Protein AF-A0A3M0IJ34-F1 (afdb_monomer)

Radius of gyration: 35.21 Å; Cα contacts (8 Å, |Δi|>4): 16; chains: 1; bounding box: 78×63×96 Å

Sequence (144 aa):
MKRDETEETVLDMAKKLRTYANAVHGPTHARIAALETRMRKLEDKIEENHKELKQDILQISAVQVRGSGTTRKRSLDRKEKGIPRAKLWSFLRDCGENMKRWDGESTGAMVQRLHELLDSKTVRENSSKKKAAPVTQGNKDNQA

Foldseek 3Di:
DDPVVVVVVVVVVVVVVVVVCVVVVVVVVVVVVVVVVVVVVVVVVVVVVVVVVVVVVVVVVVVVVVVVPPDDPDPPPVPPPPDPLVVLLVVCVVVVHDNVVCVVPDPVVSVVVVVVVVVVVVVVVVVPPPDDDDDDDDDDDDDD

Secondary structure (DSSP, 8-state):
--HHHHHHHHHHHHHHHHHHHHHHHHHHHHHHHHHHHHHHHHHHHHHHHHHHHHHHHHHHHHHHHHHGGG-----------PPPHHHHHHHHHHTT--GGGGSS--HHHHHHHHHHHHHHHHHHHHTTS--PPP----------

Solvent-accessible surface area (backbone atoms only — not comparable to full-atom values): 8855 Å² total; per-residue (Å²): 134,61,71,68,65,52,53,53,51,52,51,51,51,53,51,53,53,50,51,50,52,59,66,49,47,58,61,50,52,54,51,49,55,54,47,54,55,51,49,52,57,49,50,54,51,50,54,50,50,51,54,51,53,53,50,51,53,51,50,52,51,52,51,53,59,61,65,61,75,79,65,74,93,64,77,81,77,62,72,75,7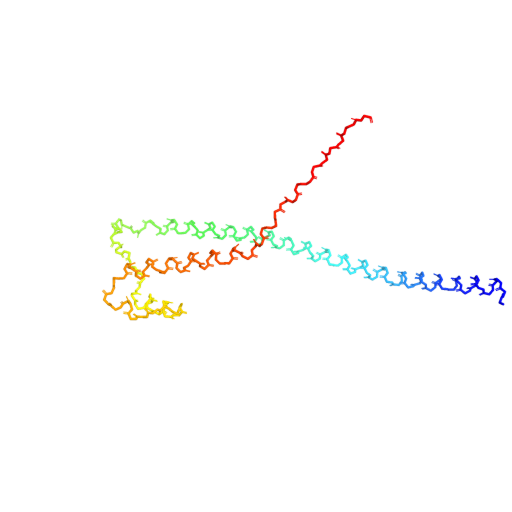9,62,81,54,60,69,59,54,53,51,52,41,50,76,71,68,49,74,64,81,76,53,67,90,54,56,67,64,59,54,52,53,51,51,51,54,54,54,51,54,51,55,54,55,67,64,60,74,66,78,77,77,76,83,85,83,79,80,89,77,88,79,90,134

Structure (mmCIF, N/CA/C/O backbone):
data_AF-A0A3M0IJ34-F1
#
_entry.id   AF-A0A3M0IJ34-F1
#
loop_
_atom_site.group_PDB
_atom_site.id
_atom_site.type_symbol
_atom_site.label_atom_id
_atom_site.label_alt_id
_atom_site.label_comp_id
_atom_site.label_asym_id
_atom_site.label_entity_id
_atom_site.label_seq_id
_atom_site.pdbx_PDB_ins_code
_atom_site.Cartn_x
_atom_site.Cartn_y
_atom_site.Cartn_z
_atom_site.occupancy
_atom_site.B_iso_or_equiv
_atom_site.auth_seq_id
_atom_site.auth_comp_id
_atom_site.auth_asym_id
_atom_site.auth_atom_id
_atom_site.pdbx_PDB_model_num
ATOM 1 N N . MET A 1 1 ? 22.434 -10.402 -50.502 1.00 62.00 1 MET A N 1
ATOM 2 C CA . MET A 1 1 ? 22.800 -9.761 -49.224 1.00 62.00 1 MET A CA 1
ATOM 3 C C . MET A 1 1 ? 24.078 -10.411 -48.738 1.00 62.00 1 MET A C 1
ATOM 5 O O . MET A 1 1 ? 24.146 -11.640 -48.764 1.00 62.00 1 MET A O 1
ATOM 9 N N . LYS A 1 2 ? 25.115 -9.629 -48.432 1.00 72.50 2 LYS A N 1
ATOM 10 C CA . LYS A 1 2 ? 26.405 -10.180 -47.986 1.00 72.50 2 LYS A CA 1
ATOM 11 C C . LYS A 1 2 ? 26.329 -10.487 -46.484 1.00 72.50 2 LYS A C 1
ATOM 13 O O . LYS A 1 2 ? 25.614 -9.802 -45.758 1.00 72.50 2 LYS A O 1
ATOM 18 N N . ARG A 1 3 ? 27.014 -11.540 -46.017 1.00 71.00 3 ARG A N 1
ATOM 19 C CA . ARG A 1 3 ? 26.992 -11.945 -44.592 1.00 71.00 3 ARG A CA 1
ATOM 20 C C . ARG A 1 3 ? 27.452 -10.803 -43.674 1.00 71.00 3 ARG A C 1
ATOM 22 O O . ARG A 1 3 ? 26.821 -10.567 -42.650 1.00 71.00 3 ARG A O 1
ATOM 29 N N . ASP A 1 4 ? 28.425 -10.025 -44.136 1.00 71.06 4 ASP A N 1
ATOM 30 C CA . ASP A 1 4 ? 29.006 -8.889 -43.413 1.00 71.06 4 ASP A CA 1
ATOM 31 C C . ASP A 1 4 ? 27.975 -7.787 -43.079 1.00 71.06 4 ASP A C 1
ATOM 33 O O . ASP A 1 4 ? 27.949 -7.281 -41.961 1.00 71.06 4 ASP A O 1
ATOM 37 N N . GLU A 1 5 ? 27.043 -7.480 -43.994 1.00 76.56 5 GLU A N 1
ATOM 38 C CA . GLU A 1 5 ? 25.980 -6.469 -43.787 1.00 76.56 5 GLU A CA 1
ATOM 39 C C . GLU A 1 5 ? 24.977 -6.903 -42.699 1.00 76.56 5 GLU A C 1
ATOM 41 O O . GLU A 1 5 ? 24.396 -6.092 -41.970 1.00 76.56 5 GLU A O 1
ATOM 46 N N . THR A 1 6 ? 24.763 -8.217 -42.584 1.00 81.81 6 THR A N 1
ATOM 47 C CA . THR A 1 6 ? 23.819 -8.801 -41.622 1.00 81.81 6 THR A CA 1
ATOM 48 C C . THR A 1 6 ? 24.415 -8.798 -40.217 1.00 81.81 6 THR A C 1
ATOM 50 O O . THR A 1 6 ? 23.739 -8.431 -39.256 1.00 81.81 6 THR A O 1
ATOM 53 N N . GLU A 1 7 ? 25.690 -9.164 -40.095 1.00 79.69 7 GLU A N 1
ATOM 54 C CA . GLU A 1 7 ? 26.415 -9.166 -38.822 1.00 79.69 7 GLU A CA 1
ATOM 55 C C . GLU A 1 7 ? 26.591 -7.748 -38.259 1.00 79.69 7 GLU A C 1
ATOM 57 O O . GLU A 1 7 ? 26.393 -7.535 -37.060 1.00 79.69 7 GLU A O 1
ATOM 62 N N . GLU A 1 8 ? 26.856 -6.758 -39.116 1.00 82.19 8 GLU A N 1
ATOM 63 C CA . GLU A 1 8 ? 26.941 -5.348 -38.719 1.00 82.19 8 GLU A CA 1
ATOM 64 C C . GLU A 1 8 ? 25.612 -4.826 -38.143 1.00 82.19 8 GLU A C 1
ATOM 66 O O . GLU A 1 8 ? 25.590 -4.172 -37.095 1.00 82.19 8 GLU A O 1
ATOM 71 N N . THR A 1 9 ? 24.486 -5.195 -38.762 1.00 92.12 9 THR A N 1
ATOM 72 C CA . THR A 1 9 ? 23.142 -4.824 -38.289 1.00 92.12 9 THR A CA 1
ATOM 73 C C . THR A 1 9 ? 22.825 -5.449 -36.927 1.00 92.12 9 THR A C 1
ATOM 75 O O . THR A 1 9 ? 22.288 -4.789 -36.033 1.00 92.12 9 THR A O 1
ATOM 78 N N . VAL A 1 10 ? 23.179 -6.722 -36.729 1.00 93.38 10 VAL A N 1
ATOM 79 C CA . VAL A 1 10 ? 23.000 -7.411 -35.439 1.00 93.38 10 VAL A CA 1
ATOM 80 C C . VAL A 1 10 ? 23.857 -6.766 -34.351 1.00 93.38 10 VAL A C 1
ATOM 82 O O . VAL A 1 10 ? 23.387 -6.572 -33.226 1.00 93.38 10 VAL A O 1
ATOM 85 N N . LEU A 1 11 ? 25.089 -6.377 -34.683 1.00 95.69 11 LEU A N 1
ATOM 86 C CA . LEU A 1 11 ? 25.982 -5.692 -33.758 1.00 95.69 11 LEU A CA 1
ATOM 87 C C . LEU A 1 11 ? 25.437 -4.315 -33.343 1.00 95.69 11 LEU A C 1
ATOM 89 O O . LEU A 1 11 ? 25.519 -3.955 -32.165 1.00 95.69 11 LEU A O 1
ATOM 93 N N . ASP A 1 12 ? 24.857 -3.553 -34.272 1.00 95.50 12 ASP A N 1
ATOM 94 C CA . ASP A 1 12 ? 24.200 -2.275 -33.970 1.00 95.50 12 ASP A CA 1
ATOM 95 C C . ASP A 1 12 ? 22.991 -2.457 -33.039 1.00 95.50 12 ASP A C 1
ATOM 97 O O . ASP A 1 12 ? 22.868 -1.769 -32.018 1.00 95.50 12 ASP A O 1
ATOM 101 N N . MET A 1 13 ? 22.140 -3.450 -33.316 1.00 96.19 13 MET A N 1
ATOM 102 C CA . MET A 1 13 ? 21.010 -3.780 -32.443 1.00 96.19 13 MET A CA 1
ATOM 103 C C . MET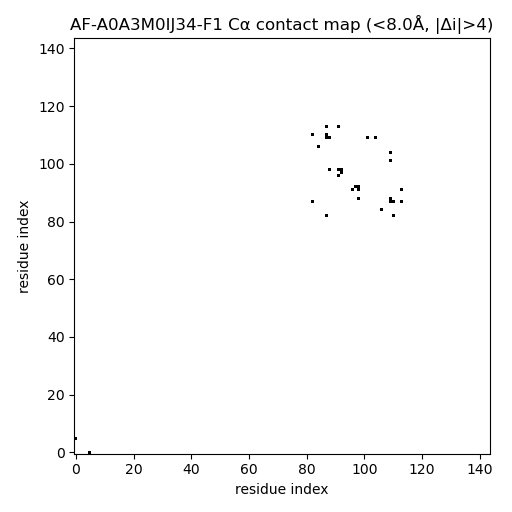 A 1 13 ? 21.472 -4.167 -31.031 1.00 96.19 13 MET A C 1
ATOM 105 O O . MET A 1 13 ? 20.917 -3.680 -30.044 1.00 96.19 13 MET A O 1
ATOM 109 N N . ALA A 1 14 ? 22.529 -4.977 -30.910 1.00 96.81 14 ALA A N 1
ATOM 110 C CA . ALA A 1 14 ? 23.093 -5.360 -29.617 1.00 96.81 14 ALA A CA 1
ATOM 111 C C . ALA A 1 14 ? 23.621 -4.147 -28.827 1.00 96.81 14 ALA A C 1
ATOM 113 O O . ALA A 1 14 ? 23.410 -4.055 -27.613 1.00 96.81 14 ALA A O 1
ATOM 114 N N . LYS A 1 15 ? 24.265 -3.186 -29.504 1.00 97.25 15 LYS A N 1
ATOM 115 C CA . LYS A 1 15 ? 24.719 -1.929 -28.886 1.00 97.25 15 LYS A CA 1
ATOM 116 C C . LYS A 1 15 ? 23.539 -1.095 -28.385 1.00 97.25 15 LYS A C 1
ATOM 118 O O . LYS A 1 15 ? 23.565 -0.654 -27.238 1.00 97.25 15 LYS A O 1
ATOM 123 N N . LYS A 1 16 ? 22.484 -0.929 -29.190 1.00 96.81 16 LYS A N 1
ATOM 124 C CA . LYS A 1 16 ? 21.271 -0.183 -28.801 1.00 96.81 16 LYS A CA 1
ATOM 125 C C . LYS A 1 16 ? 20.578 -0.794 -27.585 1.00 96.81 16 LYS A C 1
ATOM 127 O O . LYS A 1 16 ? 20.243 -0.072 -26.645 1.00 96.81 16 LYS A O 1
ATOM 132 N N . LEU A 1 17 ? 20.423 -2.118 -27.564 1.00 97.00 17 LEU A N 1
ATOM 133 C CA . LEU A 1 17 ? 19.837 -2.831 -26.427 1.00 97.00 17 LEU A CA 1
ATOM 134 C C . LEU A 1 17 ? 20.676 -2.665 -25.156 1.00 97.00 17 LEU A C 1
ATOM 136 O O . LEU A 1 17 ? 20.122 -2.417 -24.086 1.00 97.00 17 LEU A O 1
ATOM 140 N N . ARG A 1 18 ? 22.009 -2.726 -25.267 1.00 97.50 18 ARG A N 1
ATOM 141 C CA . ARG A 1 18 ? 22.913 -2.475 -24.136 1.00 97.50 18 ARG A CA 1
ATOM 142 C C . ARG A 1 18 ? 22.768 -1.054 -23.594 1.00 97.50 18 ARG A C 1
ATOM 144 O O . ARG A 1 18 ? 22.705 -0.874 -22.381 1.00 97.50 18 ARG A O 1
ATOM 151 N N . THR A 1 19 ? 22.675 -0.057 -24.471 1.00 97.81 19 THR A N 1
ATOM 152 C CA . THR A 1 19 ? 22.457 1.338 -24.066 1.00 97.81 19 THR A CA 1
ATOM 153 C C . THR A 1 19 ? 21.136 1.502 -23.324 1.00 97.81 19 THR A C 1
ATOM 155 O O . THR A 1 19 ? 21.114 2.128 -22.267 1.00 97.81 19 THR A O 1
ATOM 158 N N . TYR A 1 20 ? 20.053 0.898 -23.821 1.00 97.25 20 TYR A N 1
ATOM 159 C CA . TYR A 1 20 ? 18.760 0.935 -23.139 1.00 97.25 20 TYR A CA 1
ATOM 160 C C . TYR A 1 20 ? 18.823 0.268 -21.760 1.00 97.25 20 TYR A C 1
ATOM 162 O O . TYR A 1 20 ? 18.404 0.868 -20.772 1.00 97.25 20 TYR A O 1
ATOM 170 N N . ALA A 1 21 ? 19.408 -0.931 -21.677 1.00 97.06 21 ALA A N 1
ATOM 171 C CA . ALA A 1 21 ? 19.576 -1.649 -20.417 1.00 97.06 21 ALA A CA 1
ATOM 172 C C . ALA A 1 21 ? 20.346 -0.807 -19.386 1.00 97.06 21 ALA A C 1
ATOM 174 O O . ALA A 1 21 ? 19.900 -0.659 -18.249 1.00 97.06 21 ALA A O 1
ATOM 175 N N . ASN A 1 22 ? 21.449 -0.179 -19.799 1.00 96.62 22 ASN A N 1
ATOM 176 C CA . ASN A 1 22 ? 22.241 0.692 -18.932 1.00 96.62 22 ASN A CA 1
ATOM 177 C C . ASN A 1 22 ? 21.468 1.948 -18.502 1.00 96.62 22 ASN A C 1
ATOM 179 O O . ASN A 1 22 ? 21.552 2.351 -17.342 1.00 96.62 22 ASN A O 1
ATOM 183 N N . ALA A 1 23 ? 20.692 2.545 -19.412 1.00 97.38 23 ALA A N 1
ATOM 184 C CA . ALA A 1 23 ? 19.906 3.743 -19.131 1.00 97.38 23 ALA A CA 1
ATOM 185 C C . ALA A 1 23 ? 18.807 3.494 -18.086 1.00 97.38 23 ALA A C 1
ATOM 187 O O . ALA A 1 23 ? 18.537 4.369 -17.264 1.00 97.38 23 ALA A O 1
ATOM 188 N N . VAL A 1 24 ? 18.185 2.309 -18.085 1.00 97.38 24 VAL A N 1
ATOM 189 C CA . VAL A 1 24 ? 17.109 1.985 -17.131 1.00 97.38 24 VAL A CA 1
ATOM 190 C C . VAL A 1 24 ? 17.618 1.389 -15.820 1.00 97.38 24 VAL A C 1
ATOM 192 O O . VAL A 1 24 ? 16.947 1.535 -14.796 1.00 97.38 24 VAL A O 1
ATOM 195 N N . HIS A 1 25 ? 18.785 0.740 -15.822 1.00 97.69 25 HIS A N 1
ATOM 196 C CA . HIS A 1 25 ? 19.297 -0.001 -14.667 1.00 97.69 25 HIS A CA 1
ATOM 197 C C . HIS A 1 25 ? 19.493 0.897 -13.437 1.00 97.69 25 HIS A C 1
ATOM 199 O O . HIS A 1 25 ? 18.907 0.636 -12.385 1.00 97.69 25 HIS A O 1
ATOM 205 N N . GLY A 1 26 ? 20.238 1.998 -13.583 1.00 96.94 26 GLY A N 1
ATOM 206 C CA . GLY A 1 26 ? 20.520 2.931 -12.485 1.00 96.94 26 GLY A CA 1
ATOM 207 C C . GLY A 1 26 ? 19.255 3.535 -11.857 1.00 96.94 26 GLY A C 1
ATOM 208 O O . GLY A 1 26 ? 19.035 3.362 -10.656 1.00 96.94 26 GLY A O 1
ATOM 209 N N . PRO A 1 27 ? 18.374 4.188 -12.643 1.00 97.94 27 PRO A N 1
ATOM 210 C CA . PRO A 1 27 ? 17.125 4.748 -12.128 1.00 97.94 27 PRO A CA 1
ATOM 211 C C . PRO A 1 27 ? 16.206 3.707 -11.482 1.00 97.94 27 PRO A C 1
ATOM 213 O O . PRO A 1 27 ? 15.558 3.998 -10.476 1.00 97.94 27 PRO A O 1
ATOM 216 N N . THR A 1 28 ? 16.152 2.490 -12.028 1.00 98.44 28 THR A N 1
ATOM 217 C CA . THR A 1 28 ? 15.342 1.407 -11.455 1.00 98.44 28 THR A CA 1
ATOM 218 C C . THR A 1 28 ? 15.882 0.987 -10.091 1.00 98.44 28 THR A C 1
ATOM 220 O O . THR A 1 28 ? 15.118 0.961 -9.127 1.00 98.44 28 THR A O 1
ATOM 223 N N . HIS A 1 29 ? 17.193 0.758 -9.969 1.00 98.19 29 HIS A N 1
ATOM 224 C CA . HIS A 1 29 ? 17.818 0.441 -8.682 1.00 98.19 29 HIS A CA 1
ATOM 225 C C . HIS A 1 29 ? 17.649 1.563 -7.656 1.00 98.19 29 HIS A C 1
ATOM 227 O O . HIS A 1 29 ? 17.316 1.288 -6.506 1.00 98.19 29 HIS A O 1
ATOM 233 N N . ALA A 1 30 ? 17.791 2.826 -8.067 1.00 98.31 30 ALA A N 1
ATOM 234 C CA . ALA A 1 30 ? 17.576 3.967 -7.180 1.00 98.31 30 ALA A CA 1
ATOM 235 C C . ALA A 1 30 ? 16.131 4.024 -6.653 1.00 98.31 30 ALA A C 1
ATOM 237 O O . ALA A 1 30 ? 15.906 4.273 -5.468 1.00 98.31 30 ALA A O 1
ATOM 238 N N . ARG A 1 31 ? 15.140 3.750 -7.513 1.00 98.44 31 ARG A N 1
ATOM 239 C CA . ARG A 1 31 ? 13.729 3.679 -7.103 1.00 98.44 31 ARG A CA 1
ATOM 240 C C . ARG A 1 31 ? 13.469 2.521 -6.142 1.00 98.44 31 ARG A C 1
ATOM 242 O O . ARG A 1 31 ? 12.746 2.726 -5.171 1.00 98.44 31 ARG A O 1
ATOM 249 N N . ILE A 1 32 ? 14.056 1.348 -6.386 1.00 98.62 32 ILE A N 1
ATOM 250 C CA . ILE A 1 32 ? 13.947 0.186 -5.490 1.00 98.62 32 ILE A CA 1
ATOM 251 C C . ILE A 1 32 ? 14.533 0.528 -4.116 1.00 98.62 32 ILE A C 1
ATOM 253 O O . ILE A 1 32 ? 13.817 0.443 -3.123 1.00 98.62 32 ILE A O 1
A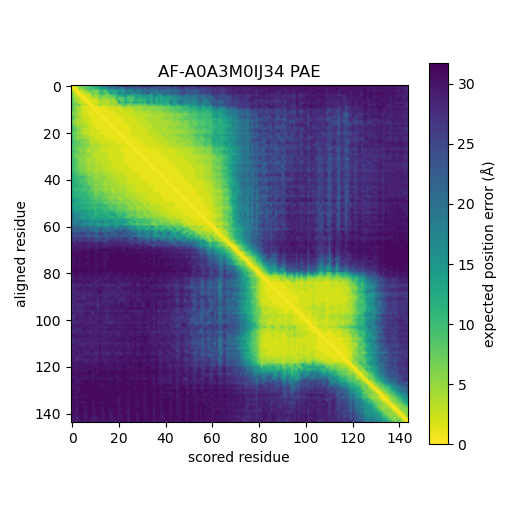TOM 257 N N . ALA A 1 33 ? 15.764 1.040 -4.057 1.00 98.56 33 ALA A N 1
ATOM 258 C CA . ALA A 1 33 ? 16.415 1.406 -2.797 1.00 98.56 33 ALA A CA 1
ATOM 259 C C . ALA A 1 33 ? 15.637 2.485 -2.014 1.00 98.56 33 ALA A C 1
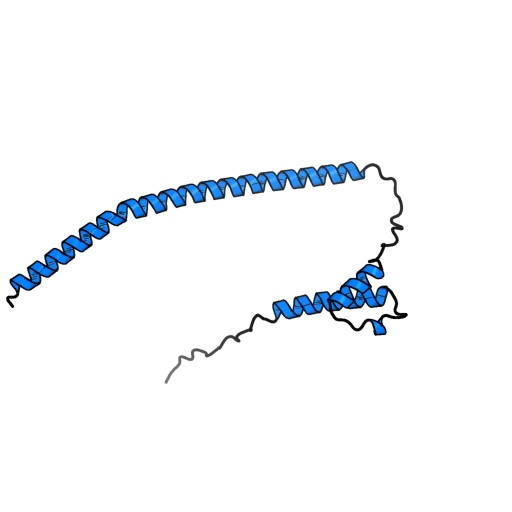ATOM 261 O O . ALA A 1 33 ? 15.520 2.435 -0.784 1.00 98.56 33 ALA A O 1
ATOM 262 N N . ALA A 1 34 ? 15.053 3.460 -2.720 1.00 98.62 34 ALA A N 1
ATOM 263 C CA . ALA A 1 34 ? 14.210 4.478 -2.100 1.00 98.62 34 ALA A CA 1
ATOM 264 C C . ALA A 1 34 ? 12.922 3.884 -1.502 1.00 98.62 34 ALA A C 1
ATOM 266 O O . ALA A 1 34 ? 12.486 4.321 -0.434 1.00 98.62 34 ALA A O 1
ATOM 267 N N . LEU A 1 35 ? 12.311 2.899 -2.168 1.00 98.81 35 LEU A N 1
ATOM 268 C CA . LEU A 1 35 ? 11.143 2.188 -1.648 1.00 98.81 35 LEU A CA 1
ATOM 269 C C . LEU A 1 35 ? 11.506 1.320 -0.443 1.00 98.81 35 LEU A C 1
ATOM 271 O O . LEU A 1 35 ? 10.825 1.417 0.573 1.00 98.81 35 LEU A O 1
ATOM 275 N N . GLU A 1 36 ? 12.600 0.563 -0.509 1.00 98.62 36 GLU A N 1
ATOM 276 C CA . GLU A 1 36 ? 13.097 -0.253 0.608 1.00 98.62 36 GLU A CA 1
ATOM 277 C C . GLU A 1 36 ? 13.337 0.595 1.863 1.00 98.62 36 GLU A C 1
ATOM 279 O O . GLU A 1 36 ? 12.892 0.246 2.956 1.00 98.62 36 GLU A O 1
ATOM 284 N N . THR A 1 37 ? 13.954 1.770 1.704 1.00 98.56 37 THR A N 1
ATOM 285 C CA . THR A 1 37 ? 14.172 2.711 2.815 1.00 98.56 37 THR A CA 1
ATOM 286 C C . THR A 1 37 ? 12.851 3.198 3.420 1.00 98.56 37 THR A C 1
ATOM 288 O O . THR A 1 37 ? 12.711 3.291 4.641 1.00 98.56 37 THR A O 1
ATOM 291 N N . ARG A 1 38 ? 11.855 3.509 2.578 1.00 98.62 38 ARG A N 1
ATOM 292 C CA . ARG A 1 38 ? 10.530 3.947 3.047 1.00 98.62 38 ARG A CA 1
ATOM 293 C C . ARG A 1 38 ? 9.769 2.826 3.747 1.00 98.62 38 ARG A C 1
ATOM 295 O O . ARG A 1 38 ? 9.090 3.109 4.729 1.00 98.62 38 ARG A O 1
ATOM 302 N N . MET A 1 39 ? 9.884 1.592 3.259 1.00 98.69 39 MET A N 1
ATOM 303 C CA . MET A 1 39 ? 9.265 0.418 3.876 1.00 98.69 39 MET A CA 1
ATOM 304 C C . MET A 1 39 ? 9.855 0.148 5.254 1.00 98.69 39 MET A C 1
ATOM 306 O O . MET A 1 39 ? 9.092 0.037 6.204 1.00 98.69 39 MET A O 1
ATOM 310 N N . ARG A 1 40 ? 11.184 0.185 5.396 1.00 98.44 40 ARG A N 1
ATOM 311 C CA . ARG A 1 40 ? 11.838 0.028 6.703 1.00 98.44 40 ARG A CA 1
ATOM 312 C C . ARG A 1 40 ? 11.364 1.074 7.713 1.00 98.44 40 ARG A C 1
ATOM 314 O O . ARG A 1 40 ? 10.938 0.739 8.807 1.00 98.44 40 ARG A O 1
ATOM 321 N N . LYS A 1 41 ? 11.307 2.346 7.302 1.00 98.25 41 LYS A N 1
ATOM 322 C CA . LYS A 1 41 ? 10.767 3.419 8.153 1.00 98.25 41 LYS A CA 1
ATOM 323 C C . LYS A 1 41 ? 9.297 3.193 8.531 1.00 98.25 41 LYS A C 1
ATOM 325 O O . LYS A 1 41 ? 8.861 3.624 9.595 1.00 98.25 41 LYS A O 1
ATOM 330 N N . LEU A 1 42 ? 8.503 2.6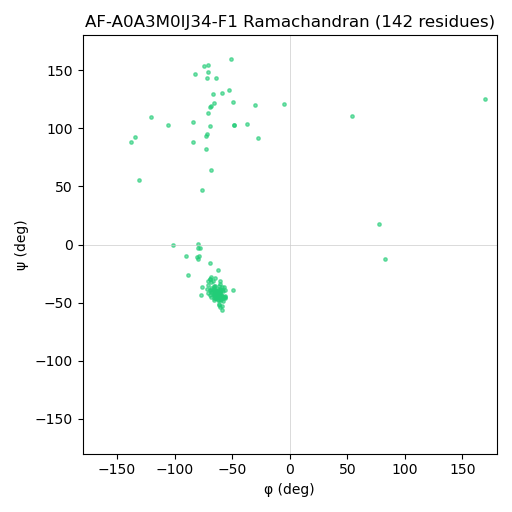01 7.641 1.00 98.56 42 LEU A N 1
ATOM 331 C CA . LEU A 1 42 ? 7.108 2.279 7.928 1.00 98.56 42 LEU A CA 1
ATOM 332 C C . LEU A 1 42 ? 6.999 1.123 8.931 1.00 98.56 42 LEU A C 1
ATOM 334 O O . LEU A 1 42 ? 6.173 1.209 9.834 1.00 98.56 42 LEU A O 1
ATOM 338 N N . GLU A 1 43 ? 7.831 0.092 8.790 1.00 98.38 43 GLU A N 1
ATOM 339 C CA . GLU A 1 43 ? 7.929 -1.031 9.730 1.00 98.38 43 GLU A CA 1
ATOM 340 C C . GLU A 1 43 ? 8.282 -0.538 11.138 1.00 98.38 43 GLU A C 1
ATOM 342 O O . GLU A 1 43 ? 7.543 -0.835 12.076 1.00 98.38 43 GLU A O 1
ATOM 347 N N . ASP A 1 44 ? 9.305 0.315 11.264 1.00 98.12 44 ASP A N 1
ATOM 348 C CA . ASP A 1 44 ? 9.712 0.909 12.545 1.00 98.12 44 ASP A CA 1
ATOM 349 C C . ASP A 1 44 ? 8.547 1.660 13.215 1.00 98.12 44 ASP A C 1
ATOM 351 O O . ASP A 1 44 ? 8.258 1.475 14.398 1.00 98.12 44 ASP A O 1
ATOM 355 N N . LYS A 1 45 ? 7.810 2.468 12.439 1.00 98.38 45 LYS A N 1
ATOM 356 C CA . LYS A 1 45 ? 6.640 3.210 12.938 1.00 98.38 45 LYS A CA 1
ATOM 357 C C . LYS A 1 45 ? 5.487 2.299 13.352 1.00 98.38 45 LYS A C 1
ATOM 359 O O . LYS A 1 45 ? 4.748 2.630 14.276 1.00 98.38 45 LYS A O 1
ATOM 364 N N . ILE A 1 46 ? 5.270 1.191 12.644 1.00 98.19 46 ILE A N 1
ATOM 365 C CA . ILE A 1 46 ? 4.235 0.216 13.008 1.00 98.19 46 ILE A CA 1
ATOM 366 C C . ILE A 1 46 ? 4.609 -0.464 14.326 1.00 98.19 46 ILE A C 1
ATOM 368 O O . ILE A 1 46 ? 3.739 -0.650 15.177 1.00 98.19 46 ILE A O 1
ATOM 372 N N . GLU A 1 47 ? 5.884 -0.798 14.519 1.00 98.25 47 GLU A N 1
ATOM 373 C CA . GLU A 1 47 ? 6.364 -1.393 15.763 1.00 98.25 47 GLU A CA 1
ATOM 374 C C . GLU A 1 47 ? 6.249 -0.421 16.949 1.00 98.25 47 GLU A C 1
ATOM 376 O O . GLU A 1 47 ? 5.782 -0.813 18.021 1.00 98.25 47 GLU A O 1
ATOM 381 N N . GLU A 1 48 ? 6.621 0.846 16.758 1.00 98.06 48 GLU A N 1
ATOM 382 C CA . GLU A 1 48 ? 6.459 1.908 17.757 1.00 98.06 48 GLU A CA 1
ATOM 383 C C . GLU A 1 48 ? 4.986 2.088 18.144 1.00 98.06 48 GLU A C 1
ATOM 385 O O . GLU A 1 48 ? 4.635 1.922 19.313 1.00 98.06 48 GLU A O 1
ATOM 390 N N . ASN A 1 49 ? 4.101 2.274 17.158 1.00 98.06 49 ASN A N 1
ATOM 391 C CA . ASN A 1 49 ? 2.660 2.376 17.395 1.00 98.06 49 ASN A CA 1
ATOM 392 C C . ASN A 1 49 ? 2.112 1.142 18.127 1.00 98.06 49 ASN A C 1
ATOM 394 O O . ASN A 1 49 ? 1.257 1.265 18.999 1.00 98.06 49 ASN A O 1
ATOM 398 N N . HIS A 1 50 ? 2.582 -0.065 17.795 1.00 98.00 50 HIS A N 1
ATOM 399 C CA . HIS A 1 50 ? 2.143 -1.281 18.479 1.00 98.00 50 HIS A CA 1
ATOM 400 C C . HIS A 1 50 ? 2.521 -1.271 19.968 1.00 98.00 50 HIS A C 1
ATOM 402 O O . HIS A 1 50 ? 1.719 -1.681 20.812 1.00 98.00 50 HIS A O 1
ATOM 408 N N . LYS A 1 51 ? 3.725 -0.788 20.302 1.00 97.44 51 LYS A N 1
ATOM 409 C CA . LYS A 1 51 ? 4.183 -0.635 21.691 1.00 97.44 51 LYS A CA 1
ATOM 410 C C . LYS A 1 51 ? 3.359 0.421 22.430 1.00 97.44 51 LYS A C 1
ATOM 412 O O . LYS A 1 51 ? 2.897 0.136 23.535 1.00 97.44 51 LYS A O 1
ATOM 417 N N . GLU A 1 52 ? 3.123 1.575 21.808 1.00 96.56 52 GLU A N 1
ATOM 418 C CA . GLU A 1 52 ? 2.307 2.656 22.377 1.00 96.56 52 GLU A CA 1
ATOM 419 C C . GLU A 1 52 ? 0.866 2.204 22.633 1.00 96.56 52 GLU A C 1
ATOM 421 O O . GLU A 1 52 ? 0.398 2.267 23.769 1.00 96.56 52 GLU A O 1
ATOM 426 N N . LEU A 1 53 ? 0.191 1.617 21.635 1.00 96.50 53 LEU A N 1
ATOM 427 C CA . LEU A 1 53 ? -1.176 1.109 21.805 1.00 96.50 53 LEU A CA 1
ATOM 428 C C . LEU A 1 53 ? -1.264 0.068 22.926 1.00 96.50 53 LEU A C 1
ATOM 430 O O . LEU A 1 53 ? -2.225 0.060 23.697 1.00 96.50 53 LEU A O 1
ATOM 434 N N . LYS A 1 54 ? -0.273 -0.825 23.034 1.00 96.19 54 LYS A N 1
ATOM 435 C CA . LYS A 1 54 ? -0.233 -1.815 24.116 1.00 96.19 54 LYS A CA 1
ATOM 436 C C . LYS A 1 54 ? -0.135 -1.132 25.481 1.00 96.19 54 LYS A C 1
ATOM 438 O O . LYS A 1 54 ? -0.813 -1.557 26.417 1.00 96.19 54 LYS A O 1
ATOM 443 N N . GLN A 1 55 ? 0.689 -0.094 25.602 1.00 95.00 55 GLN A N 1
ATOM 444 C CA . GLN A 1 55 ? 0.826 0.670 26.837 1.00 95.00 55 GLN A CA 1
ATOM 445 C C . GLN A 1 55 ? -0.465 1.424 27.183 1.00 95.00 55 GLN A C 1
ATOM 447 O O . GLN A 1 55 ? -0.907 1.360 28.331 1.00 95.00 55 GLN A O 1
ATOM 452 N N . ASP A 1 56 ? -1.112 2.056 26.208 1.00 93.44 56 ASP A N 1
ATOM 453 C CA . ASP A 1 56 ? -2.370 2.782 26.407 1.00 93.44 56 ASP A CA 1
ATOM 454 C C . ASP A 1 56 ? -3.499 1.856 26.867 1.00 93.44 56 ASP A C 1
ATOM 456 O O . ASP A 1 56 ? -4.205 2.151 27.834 1.00 93.44 56 ASP A O 1
ATOM 460 N N . ILE A 1 57 ? -3.631 0.678 26.249 1.00 94.31 57 ILE A N 1
ATOM 461 C CA . ILE A 1 57 ? -4.621 -0.332 26.650 1.00 94.31 57 ILE A CA 1
ATOM 462 C C . ILE A 1 57 ? -4.383 -0.793 28.096 1.00 94.31 57 ILE A C 1
ATOM 464 O O . ILE A 1 57 ? -5.339 -0.951 28.865 1.00 94.31 57 ILE A O 1
ATOM 468 N N . LEU A 1 58 ? -3.121 -0.990 28.493 1.00 92.88 58 LEU A N 1
ATOM 469 C CA . LEU A 1 58 ? -2.775 -1.351 29.870 1.00 92.88 58 LEU A CA 1
ATOM 470 C C . LEU A 1 58 ? -3.144 -0.237 30.858 1.00 92.88 58 LEU A C 1
ATOM 472 O O . LEU A 1 58 ? -3.703 -0.531 31.917 1.00 92.88 58 LEU A O 1
ATOM 476 N N . GLN A 1 59 ? -2.891 1.028 30.515 1.00 84.81 59 GLN A N 1
ATOM 477 C CA . GLN A 1 59 ? -3.274 2.169 31.351 1.00 84.81 59 GLN A CA 1
ATOM 478 C C . GLN A 1 59 ? -4.794 2.283 31.499 1.00 84.81 59 GLN A C 1
ATOM 480 O O . GLN A 1 59 ? -5.287 2.411 32.621 1.00 84.81 59 GLN A O 1
ATOM 485 N N . ILE A 1 60 ? -5.547 2.163 30.401 1.00 87.44 60 ILE A N 1
ATOM 486 C CA . ILE A 1 60 ? -7.018 2.167 30.421 1.00 87.44 60 ILE A CA 1
ATOM 487 C C . ILE A 1 60 ? -7.538 1.047 31.329 1.00 87.44 60 ILE A C 1
ATOM 489 O O . ILE A 1 60 ? -8.396 1.284 32.182 1.00 87.44 60 ILE A O 1
ATOM 493 N N . SER A 1 61 ? -6.972 -0.155 31.207 1.00 83.69 61 SER A N 1
ATOM 494 C CA . SER A 1 61 ? -7.344 -1.306 32.038 1.00 83.69 61 SER A CA 1
ATOM 495 C C . SER A 1 61 ? -7.058 -1.050 33.522 1.00 83.69 61 SER A C 1
ATOM 497 O O . SER A 1 61 ? -7.905 -1.316 34.375 1.00 83.69 61 SER A O 1
ATOM 499 N N . ALA A 1 62 ? -5.900 -0.471 33.854 1.00 74.75 62 ALA A N 1
ATOM 500 C CA . ALA A 1 62 ? -5.546 -0.124 35.229 1.00 74.75 62 ALA A CA 1
ATOM 501 C C . ALA A 1 62 ? -6.475 0.951 35.825 1.00 74.75 62 ALA A C 1
ATOM 503 O O . ALA A 1 62 ? -6.877 0.848 36.989 1.00 74.75 62 ALA A O 1
ATOM 504 N N . VAL A 1 63 ? -6.857 1.960 35.035 1.00 74.69 63 VAL A N 1
ATOM 505 C CA . VAL A 1 63 ? -7.828 2.990 35.439 1.00 74.69 63 VAL A CA 1
ATOM 506 C C . VAL A 1 63 ? -9.209 2.377 35.660 1.00 74.69 63 VAL A C 1
ATOM 508 O O . VAL A 1 63 ? -9.848 2.682 36.665 1.00 74.69 63 VAL A O 1
ATOM 511 N N . GLN A 1 64 ? -9.653 1.467 34.791 1.00 68.94 64 GLN A N 1
ATOM 512 C CA . GLN A 1 64 ? -10.926 0.763 34.950 1.00 68.94 64 GLN A CA 1
ATOM 513 C C . GLN A 1 64 ? -10.955 -0.101 36.222 1.00 68.94 64 GLN A C 1
ATOM 515 O O . GLN A 1 64 ? -11.947 -0.087 36.952 1.00 68.94 64 GLN A O 1
ATOM 520 N N . VAL A 1 65 ? -9.857 -0.796 36.541 1.00 65.69 65 VAL A N 1
ATOM 521 C CA . VAL A 1 65 ? -9.727 -1.577 37.784 1.00 65.69 65 VAL A CA 1
ATOM 522 C C . VAL A 1 65 ? -9.739 -0.666 39.018 1.00 65.69 65 VAL A C 1
ATOM 524 O O . VAL A 1 65 ? -10.437 -0.960 39.987 1.00 65.69 65 VAL A O 1
ATOM 527 N N . ARG A 1 66 ? -9.036 0.474 38.992 1.00 61.00 66 ARG A N 1
ATOM 528 C CA . ARG A 1 66 ? -9.010 1.426 40.121 1.00 61.00 66 ARG A CA 1
ATOM 529 C C . ARG A 1 66 ? -10.342 2.171 40.295 1.00 61.00 66 ARG A C 1
ATOM 531 O O . ARG A 1 66 ? -10.768 2.404 41.424 1.00 61.00 66 ARG A O 1
ATOM 538 N N . GLY A 1 67 ? -11.037 2.480 39.201 1.00 56.06 67 GLY A N 1
ATOM 539 C CA . GLY A 1 67 ? -12.389 3.052 39.197 1.00 56.06 67 GLY A CA 1
ATOM 540 C C . GLY A 1 67 ? -13.475 2.081 39.678 1.00 56.06 67 GLY A C 1
ATOM 541 O O . GLY A 1 67 ? -14.559 2.511 40.063 1.00 56.06 67 GLY A O 1
ATOM 542 N N . SER A 1 68 ? -13.176 0.780 39.738 1.00 57.03 68 SER A N 1
ATOM 543 C CA . SER A 1 68 ? -14.068 -0.244 40.294 1.00 57.03 68 SER A CA 1
ATOM 544 C C . SER A 1 68 ? -14.083 -0.283 41.836 1.00 57.03 68 SER A C 1
ATOM 546 O O . SER A 1 68 ? -14.837 -1.065 42.417 1.00 57.03 68 SER A O 1
ATOM 548 N N . GLY A 1 69 ? -13.275 0.545 42.516 1.00 55.47 69 GLY A N 1
ATOM 549 C CA . GLY A 1 69 ? -13.130 0.559 43.979 1.00 55.47 69 GLY A CA 1
ATOM 550 C C . GLY A 1 69 ? -14.217 1.305 44.767 1.00 55.47 69 GLY A C 1
ATOM 551 O O . GLY A 1 69 ? -14.290 1.160 45.984 1.00 55.47 69 GLY A O 1
ATOM 552 N N . THR A 1 70 ? -15.098 2.072 44.120 1.00 53.72 70 THR A N 1
ATOM 553 C CA . THR A 1 70 ? -16.175 2.821 44.798 1.00 53.72 70 THR A CA 1
ATOM 554 C C . THR A 1 70 ? -17.526 2.600 44.134 1.00 53.72 70 THR A C 1
ATOM 556 O O . THR A 1 70 ? -18.259 3.520 43.790 1.00 53.72 70 THR A O 1
ATOM 559 N N . THR A 1 71 ? -17.941 1.346 43.999 1.00 47.53 71 THR A N 1
ATOM 560 C CA . THR A 1 71 ? -19.374 1.041 43.977 1.00 47.53 71 THR A CA 1
ATOM 561 C C . THR A 1 71 ? -19.606 -0.207 44.805 1.00 47.53 71 THR A C 1
ATOM 563 O O . THR A 1 71 ? -19.559 -1.334 44.324 1.00 47.53 71 THR A O 1
ATOM 566 N N . ARG A 1 72 ? -19.814 0.049 46.106 1.00 46.25 72 ARG A N 1
ATOM 567 C CA . ARG A 1 72 ? -20.685 -0.692 47.025 1.00 46.25 72 ARG A CA 1
ATOM 568 C C . ARG A 1 72 ? -21.472 -1.767 46.288 1.00 46.25 72 ARG A C 1
ATOM 570 O O . ARG A 1 72 ? -22.248 -1.398 45.410 1.00 46.25 72 ARG A O 1
ATOM 577 N N . LYS A 1 73 ? -21.298 -3.035 46.692 1.00 49.19 73 LYS A N 1
ATOM 578 C CA . LYS A 1 73 ? -22.174 -4.177 46.382 1.00 49.19 73 LYS A CA 1
ATOM 579 C C . LYS A 1 73 ? -23.608 -3.692 46.156 1.00 49.19 73 LYS A C 1
ATOM 581 O O . LYS A 1 73 ? -24.388 -3.555 47.095 1.00 49.19 73 LYS A O 1
ATOM 586 N N . ARG A 1 74 ? -23.935 -3.392 44.907 1.00 49.88 74 ARG A N 1
ATOM 587 C CA . ARG A 1 74 ? -25.296 -3.285 44.431 1.00 49.88 74 ARG A CA 1
ATOM 588 C C . ARG A 1 74 ? -25.407 -4.558 43.647 1.00 49.88 74 ARG A C 1
ATOM 590 O O . ARG A 1 74 ? -24.756 -4.700 42.614 1.00 49.88 74 ARG A O 1
ATOM 597 N N . SER A 1 75 ? -26.086 -5.520 44.259 1.00 50.22 75 SER A N 1
ATOM 598 C CA . SER A 1 75 ? -26.601 -6.688 43.570 1.00 50.22 75 SER A CA 1
ATOM 599 C C . SER A 1 75 ? -26.913 -6.285 42.134 1.00 50.22 75 SER A C 1
ATOM 601 O O . SER A 1 75 ? -27.677 -5.345 41.895 1.00 50.22 75 SER A O 1
ATOM 603 N N . LEU A 1 76 ? -26.264 -6.945 41.179 1.00 50.94 76 LEU A N 1
ATOM 604 C CA . LEU A 1 76 ? -26.694 -6.929 39.793 1.00 50.94 76 LEU A CA 1
ATOM 605 C C . LEU A 1 76 ? -28.016 -7.704 39.720 1.00 50.94 76 LEU A C 1
ATOM 607 O O . LEU A 1 76 ? -28.129 -8.699 39.030 1.00 50.94 76 LEU A O 1
ATOM 611 N N . ASP A 1 77 ? -29.046 -7.179 40.380 1.00 46.72 77 ASP A N 1
ATOM 612 C CA . ASP A 1 77 ? -30.409 -7.207 39.869 1.00 46.72 77 ASP A CA 1
ATOM 613 C C . ASP A 1 77 ? -30.511 -6.136 38.766 1.00 46.72 77 ASP A C 1
ATOM 615 O O . ASP A 1 77 ? -31.395 -5.281 38.717 1.00 46.72 77 ASP A O 1
ATOM 619 N N . ARG A 1 78 ? -29.525 -6.125 37.857 1.00 50.72 78 ARG A N 1
ATOM 620 C CA . ARG A 1 78 ? -29.779 -5.626 36.521 1.00 50.72 78 ARG A CA 1
ATOM 621 C C . ARG A 1 78 ? -30.639 -6.720 35.929 1.00 50.72 78 ARG A C 1
ATOM 623 O O . ARG A 1 78 ? -30.104 -7.683 35.396 1.00 50.72 78 ARG A O 1
ATOM 630 N N . LYS A 1 79 ? -31.961 -6.535 35.993 1.00 50.72 79 LYS A N 1
ATOM 631 C CA . LYS A 1 79 ? -32.826 -6.929 34.882 1.00 50.72 79 LYS A CA 1
ATOM 632 C C . LYS A 1 79 ? -32.037 -6.609 33.626 1.00 50.72 79 LYS A C 1
ATOM 634 O O . LYS A 1 79 ? -31.839 -5.431 33.315 1.00 50.72 79 LYS A O 1
ATOM 639 N N . GLU A 1 80 ? -31.484 -7.640 33.008 1.00 49.75 80 GLU A N 1
ATOM 640 C CA . GLU A 1 80 ? -30.918 -7.588 31.682 1.00 49.75 80 GLU A CA 1
ATOM 641 C C . GLU A 1 80 ? -31.987 -6.887 30.855 1.00 49.75 80 GLU A C 1
ATOM 643 O O . GLU A 1 80 ? -33.085 -7.410 30.654 1.00 49.75 80 GLU A O 1
ATOM 648 N N . LYS A 1 81 ? -31.769 -5.603 30.552 1.00 65.44 81 LYS A N 1
ATOM 649 C CA . LYS A 1 81 ? -32.716 -4.830 29.760 1.00 65.44 81 LYS A CA 1
ATOM 650 C C . LYS A 1 81 ? -32.544 -5.384 28.358 1.00 65.44 81 LYS A C 1
ATOM 652 O O . LYS A 1 81 ? -31.738 -4.861 27.593 1.00 65.44 81 LYS A O 1
ATOM 657 N N . GLY A 1 82 ? -33.215 -6.505 28.095 1.00 69.81 82 GLY A N 1
ATOM 658 C CA . GLY A 1 82 ? -33.201 -7.186 26.815 1.00 69.81 82 GLY A CA 1
ATOM 659 C C . GLY A 1 82 ? -33.517 -6.202 25.696 1.00 69.81 82 GLY A C 1
ATOM 660 O O . GLY A 1 82 ? -34.064 -5.118 25.934 1.00 69.81 82 GLY A O 1
ATOM 661 N N . ILE A 1 83 ? -33.138 -6.564 24.472 1.00 81.31 83 ILE A N 1
ATOM 662 C CA . ILE A 1 83 ? -33.315 -5.706 23.300 1.00 81.31 83 ILE A CA 1
ATOM 663 C C . ILE A 1 83 ? -34.771 -5.202 23.274 1.00 81.31 83 ILE A C 1
ATOM 665 O O . ILE A 1 83 ? -35.695 -6.020 23.284 1.00 81.31 83 ILE A O 1
ATOM 669 N N . PRO A 1 84 ? -35.007 -3.873 23.267 1.00 86.38 84 PRO A N 1
ATOM 670 C CA . PRO A 1 84 ? -36.358 -3.333 23.243 1.00 86.38 84 PRO A CA 1
ATOM 671 C C . PRO A 1 84 ? -37.160 -3.934 22.088 1.00 86.38 84 PRO A C 1
ATOM 673 O O . PRO A 1 84 ? -36.683 -3.947 20.954 1.00 86.38 84 PRO A O 1
ATOM 676 N N . ARG A 1 85 ? -38.391 -4.387 22.360 1.00 85.56 85 ARG A N 1
ATOM 677 C CA . ARG A 1 85 ? -39.263 -5.059 21.377 1.00 85.56 85 ARG A CA 1
ATOM 678 C C . ARG A 1 85 ? -39.370 -4.295 20.053 1.00 85.56 85 ARG A C 1
ATOM 680 O O . ARG A 1 85 ? -39.320 -4.908 18.995 1.00 85.56 85 ARG A O 1
ATOM 687 N N . ALA A 1 86 ? -39.439 -2.964 20.108 1.00 88.06 86 ALA A N 1
ATOM 688 C CA . ALA A 1 86 ? -39.472 -2.108 18.922 1.00 88.06 86 ALA A CA 1
ATOM 689 C C . ALA A 1 86 ? -38.237 -2.281 18.017 1.00 88.06 86 ALA A C 1
ATOM 691 O O . ALA A 1 86 ? -38.371 -2.327 16.800 1.00 88.06 86 ALA A O 1
ATOM 692 N N . LYS A 1 87 ? -37.040 -2.440 18.598 1.00 89.50 87 LYS A N 1
ATOM 693 C CA . LYS A 1 87 ? -35.806 -2.668 17.833 1.00 89.50 87 LYS A CA 1
ATOM 694 C C . LYS A 1 87 ? -35.788 -4.045 17.173 1.00 89.50 87 LYS A C 1
ATOM 696 O O . LYS A 1 87 ? -35.352 -4.158 16.033 1.00 89.50 87 LYS A O 1
ATOM 701 N N . LEU A 1 88 ? -36.290 -5.069 17.867 1.00 90.75 88 LEU A N 1
ATOM 702 C CA . LEU A 1 88 ? -36.451 -6.409 17.292 1.00 90.75 88 LEU A CA 1
ATOM 703 C C . LEU A 1 88 ? -37.439 -6.385 16.119 1.00 90.75 88 LEU A C 1
ATOM 705 O O . LEU A 1 88 ? -37.178 -6.984 15.083 1.00 90.75 88 LEU A O 1
ATOM 709 N N . TRP A 1 89 ? -38.539 -5.642 16.260 1.00 90.69 89 TRP A N 1
ATOM 710 C CA . TRP A 1 89 ? -39.533 -5.450 15.203 1.00 90.69 89 TRP A CA 1
ATOM 711 C C . TRP A 1 89 ? -38.937 -4.815 13.945 1.00 90.69 89 TRP A C 1
ATOM 713 O O . TRP A 1 89 ? -39.161 -5.326 12.848 1.00 90.69 89 TRP A O 1
ATOM 723 N N . SER A 1 90 ? -38.154 -3.741 14.090 1.00 90.75 90 SER A N 1
ATOM 724 C CA . SER A 1 90 ? -37.468 -3.114 12.954 1.00 90.75 90 SER A CA 1
ATOM 725 C C . SER A 1 90 ? -36.491 -4.079 12.280 1.00 90.75 90 SER A C 1
ATOM 727 O O . SER A 1 90 ? -36.564 -4.267 11.074 1.00 90.75 90 SER A O 1
ATOM 729 N N . PHE A 1 91 ? -35.650 -4.771 13.054 1.00 89.81 91 PHE A N 1
ATOM 730 C CA . PHE A 1 91 ? -34.644 -5.680 12.498 1.00 89.81 91 PHE A CA 1
ATOM 731 C C . PHE A 1 91 ? -35.258 -6.851 11.718 1.00 89.81 91 PHE A C 1
ATOM 733 O O . PHE A 1 91 ? -34.794 -7.189 10.631 1.00 89.81 91 PHE A O 1
ATOM 740 N N . LEU A 1 92 ? -36.315 -7.471 12.250 1.00 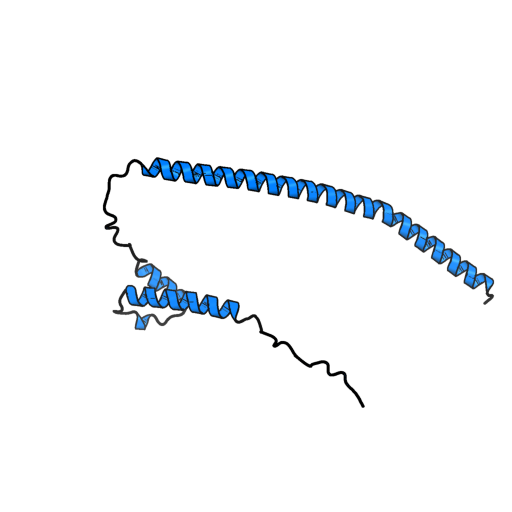90.94 92 LEU A N 1
ATOM 741 C CA . LEU A 1 92 ? -36.995 -8.576 11.571 1.00 90.94 92 LEU A CA 1
ATOM 742 C C . LEU A 1 92 ? -37.679 -8.099 10.284 1.00 90.94 92 LEU A C 1
ATOM 744 O O . LEU A 1 92 ? -37.650 -8.809 9.282 1.00 90.94 92 LEU A O 1
ATOM 748 N N . ARG A 1 93 ? -38.237 -6.882 10.280 1.00 89.81 93 ARG A N 1
ATOM 749 C CA . ARG A 1 93 ? -38.767 -6.254 9.063 1.00 89.81 93 ARG A CA 1
ATOM 750 C C . ARG A 1 93 ? -37.672 -6.027 8.022 1.00 89.81 93 ARG A C 1
ATOM 752 O O . ARG A 1 93 ? -37.883 -6.359 6.861 1.00 89.81 93 ARG A O 1
ATOM 759 N N . ASP A 1 94 ? -36.515 -5.519 8.438 1.00 90.69 94 ASP A N 1
ATOM 760 C CA . ASP A 1 94 ? -35.370 -5.273 7.551 1.00 90.69 94 ASP A CA 1
ATOM 761 C C . ASP A 1 94 ? -34.800 -6.584 6.978 1.00 90.69 94 ASP A C 1
ATOM 763 O O . ASP A 1 94 ? -34.304 -6.618 5.854 1.00 90.69 94 ASP A O 1
ATOM 767 N N . CYS A 1 95 ? -34.936 -7.688 7.719 1.00 88.12 95 CYS A N 1
ATOM 768 C CA . CYS A 1 95 ? -34.607 -9.041 7.264 1.00 88.12 95 CYS A CA 1
ATOM 769 C C . CYS A 1 95 ? -35.697 -9.680 6.375 1.00 88.12 95 CYS A C 1
ATOM 771 O O . CYS A 1 95 ? -35.533 -10.821 5.945 1.00 88.12 95 CYS A O 1
ATOM 773 N N . GLY A 1 96 ? -36.799 -8.974 6.096 1.00 89.81 96 GLY A N 1
ATOM 774 C CA . GLY A 1 96 ? -37.895 -9.444 5.242 1.00 89.81 96 GLY A CA 1
ATOM 775 C C . GLY A 1 96 ? -38.851 -10.438 5.906 1.00 89.81 96 GLY A C 1
ATOM 776 O O . GLY A 1 96 ? -39.588 -11.138 5.214 1.00 89.81 96 GLY A O 1
ATOM 777 N N . GLU A 1 97 ? -38.856 -10.528 7.236 1.00 91.19 97 GLU A N 1
ATOM 778 C CA . GLU A 1 97 ? -39.710 -11.471 7.955 1.00 91.19 97 GLU A CA 1
ATOM 779 C C . GLU A 1 97 ? -41.192 -11.071 7.905 1.00 91.19 97 GLU A C 1
ATOM 781 O O . GLU A 1 97 ? -41.552 -9.891 7.905 1.00 91.19 97 GLU A O 1
ATOM 786 N N . ASN A 1 98 ? -42.091 -12.061 7.918 1.00 90.62 98 ASN A N 1
ATOM 787 C CA . ASN A 1 98 ? -43.527 -11.786 7.960 1.00 90.62 98 ASN A CA 1
ATOM 788 C C . ASN A 1 98 ? -43.926 -11.237 9.335 1.00 90.62 98 ASN A C 1
ATOM 790 O O . ASN A 1 98 ? -43.909 -11.955 10.330 1.00 90.62 98 ASN A O 1
ATOM 794 N N . MET A 1 99 ? -44.335 -9.973 9.377 1.00 87.00 99 MET A N 1
ATOM 795 C CA . MET A 1 99 ? -44.666 -9.275 10.620 1.00 87.00 99 MET A CA 1
ATOM 796 C C . MET A 1 99 ? -45.938 -9.782 11.298 1.00 87.00 99 MET A C 1
ATOM 798 O O . MET A 1 99 ? -45.988 -9.809 12.523 1.00 87.00 99 MET A O 1
ATOM 802 N N . LYS A 1 100 ? -46.914 -10.285 10.532 1.00 89.62 100 LYS A N 1
ATOM 803 C CA . LYS A 1 100 ? -48.187 -10.785 11.083 1.00 89.62 100 LYS A CA 1
ATOM 804 C C . LYS A 1 100 ? -48.012 -11.978 12.023 1.00 89.62 100 LYS A C 1
ATOM 806 O O . LYS A 1 100 ? -48.876 -12.253 12.842 1.00 89.62 100 LYS A O 1
ATOM 811 N N . ARG A 1 101 ? -46.897 -12.706 11.907 1.00 89.44 101 ARG A N 1
ATOM 812 C CA . ARG A 1 101 ? -46.598 -13.854 12.776 1.00 89.44 101 ARG A CA 1
ATOM 813 C C . ARG A 1 101 ? -46.059 -13.444 14.150 1.00 89.44 101 ARG A C 1
ATOM 815 O O . ARG A 1 101 ? -45.916 -14.296 15.011 1.00 89.44 101 ARG A O 1
ATOM 822 N N . TRP A 1 102 ? -45.681 -12.175 14.315 1.00 89.88 102 TRP A N 1
ATOM 823 C CA . TRP A 1 102 ? -45.106 -11.636 15.549 1.00 89.88 102 TRP A CA 1
ATOM 824 C C . TRP A 1 102 ? -46.126 -10.849 16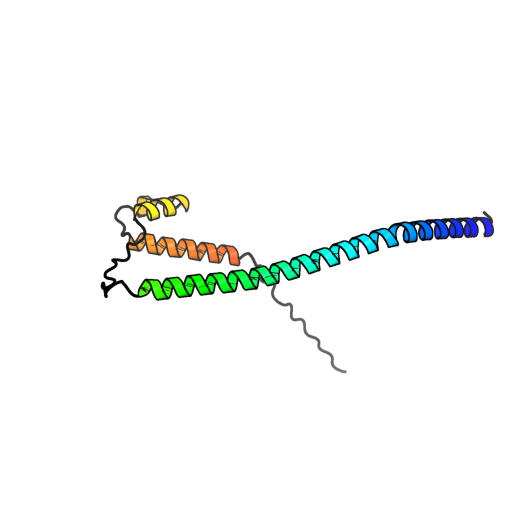.383 1.00 89.88 102 TRP A C 1
ATOM 826 O O . TRP A 1 102 ? -45.799 -10.355 17.470 1.00 89.88 102 TRP A O 1
ATOM 836 N N . ASP A 1 103 ? -47.361 -10.741 15.895 1.00 87.50 103 ASP A N 1
ATOM 837 C CA . ASP A 1 103 ? -48.487 -10.179 16.631 1.00 87.50 103 ASP A CA 1
ATOM 838 C C . ASP A 1 103 ? -48.868 -11.140 17.769 1.00 87.50 103 ASP A C 1
ATOM 840 O O . ASP A 1 103 ? -49.188 -12.301 17.541 1.00 87.50 103 ASP A O 1
ATOM 844 N N . GLY A 1 104 ? -48.773 -10.676 19.019 1.00 86.44 104 GLY A N 1
ATOM 845 C CA . GLY A 1 104 ? -49.028 -11.494 20.218 1.00 86.44 104 GLY A CA 1
ATOM 846 C C . GLY A 1 104 ? -47.853 -12.358 20.700 1.00 86.44 104 GLY A C 1
ATOM 847 O O . GLY A 1 104 ? -47.873 -12.820 21.837 1.00 86.44 104 GLY A O 1
ATOM 848 N N . GLU A 1 105 ? -46.796 -12.514 19.899 1.00 91.69 105 GLU A N 1
ATOM 849 C CA . GLU A 1 105 ? -45.619 -13.309 20.273 1.00 91.69 105 GLU A CA 1
ATOM 850 C C . GLU A 1 105 ? -44.763 -12.660 21.362 1.00 91.69 105 GLU A C 1
ATOM 852 O O . GLU A 1 105 ? -44.724 -11.434 21.501 1.00 91.69 105 GLU A O 1
ATOM 857 N N . SER A 1 106 ? -44.016 -13.467 22.116 1.00 88.56 106 SER A N 1
ATOM 858 C CA . SER A 1 106 ? -43.156 -12.966 23.197 1.00 88.56 106 SER A CA 1
ATOM 859 C C . SER A 1 106 ? -41.884 -12.278 22.674 1.00 88.56 106 SER A C 1
ATOM 861 O O . SER A 1 106 ? -41.364 -12.593 21.605 1.00 88.56 106 SER A O 1
ATOM 863 N N . THR A 1 107 ? -41.322 -11.348 23.455 1.00 87.88 107 THR A N 1
ATOM 864 C CA . THR A 1 107 ? -40.017 -10.735 23.132 1.00 87.88 107 THR A CA 1
ATOM 865 C C . THR A 1 107 ? -38.902 -11.788 23.068 1.00 87.88 107 THR A C 1
ATOM 867 O O . THR A 1 107 ? -37.991 -11.654 22.258 1.00 87.88 107 THR A O 1
ATOM 870 N N . GLY A 1 108 ? -38.993 -12.860 23.864 1.00 88.19 108 GLY A N 1
ATOM 871 C CA . GLY A 1 108 ? -38.032 -13.967 23.838 1.00 88.19 108 GLY A CA 1
ATOM 872 C C . GLY A 1 108 ? -38.030 -14.724 22.508 1.00 88.19 108 GLY A C 1
ATOM 873 O O . GLY A 1 108 ? -36.963 -14.976 21.957 1.00 88.19 108 GLY A O 1
ATOM 874 N N . ALA A 1 109 ? -39.206 -14.998 21.936 1.00 89.00 109 ALA A N 1
ATOM 875 C CA . ALA A 1 109 ? -39.325 -15.654 20.631 1.00 89.00 109 ALA A CA 1
ATOM 876 C C . ALA A 1 109 ? -38.701 -14.814 19.499 1.00 89.00 109 ALA A C 1
ATOM 878 O O . ALA A 1 109 ? -38.020 -15.338 18.617 1.00 89.00 109 ALA A O 1
ATOM 879 N N . MET A 1 110 ? -38.868 -13.490 19.562 1.00 91.31 110 MET A N 1
ATOM 880 C CA . MET A 1 110 ? -38.230 -12.562 18.625 1.00 91.31 110 MET A CA 1
ATOM 881 C C . MET A 1 110 ? -36.699 -12.540 18.768 1.00 91.31 110 MET A C 1
ATOM 883 O O . MET A 1 110 ? -35.995 -12.493 17.761 1.00 91.31 110 MET A O 1
ATOM 887 N N . VAL A 1 111 ? -36.177 -12.586 20.003 1.00 90.44 111 VAL A N 1
ATOM 888 C CA . VAL A 1 111 ? -34.727 -12.660 20.275 1.00 90.44 111 VAL A CA 1
ATOM 889 C C . VAL A 1 111 ? -34.144 -13.970 19.751 1.00 90.44 111 VAL A C 1
ATOM 891 O O . VAL A 1 111 ? -33.114 -13.949 19.082 1.00 90.44 111 VAL A O 1
ATOM 894 N N . GLN A 1 112 ? -34.830 -15.093 19.972 1.00 90.38 112 GLN A N 1
ATOM 895 C CA . GLN A 1 112 ? -34.403 -16.393 19.457 1.00 90.38 112 GLN A CA 1
ATOM 896 C C . GLN A 1 112 ? -34.285 -16.378 17.928 1.00 90.38 112 GLN A C 1
ATOM 898 O O . GLN A 1 112 ? -33.279 -16.823 17.378 1.00 90.38 112 GLN A O 1
ATOM 903 N N . ARG A 1 113 ? -35.264 -15.792 17.224 1.00 90.06 113 ARG A N 1
ATOM 904 C CA . ARG A 1 113 ? -35.184 -15.682 15.763 1.00 90.06 113 ARG A CA 1
ATOM 905 C C . ARG A 1 113 ? -34.105 -14.744 15.255 1.00 90.06 113 ARG A C 1
ATOM 907 O O . ARG A 1 113 ? -33.536 -15.013 14.201 1.00 90.06 113 ARG A O 1
ATOM 914 N N . LEU A 1 114 ? -33.795 -13.682 15.989 1.00 88.69 114 LEU A N 1
ATOM 915 C CA . LEU A 1 114 ? -32.657 -12.831 15.661 1.00 88.69 114 LEU A CA 1
ATOM 916 C C . LEU A 1 114 ? -31.347 -13.633 15.685 1.00 88.69 114 LEU A C 1
ATOM 918 O O . LEU A 1 114 ? -30.553 -13.496 14.756 1.00 88.69 114 LEU A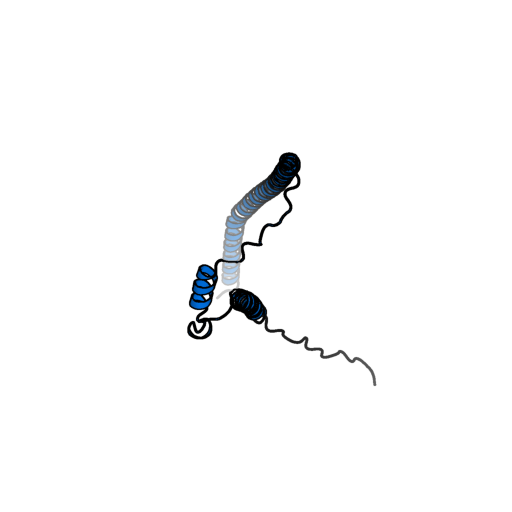 O 1
ATOM 922 N N . HIS A 1 115 ? -31.143 -14.499 16.685 1.00 87.69 115 HIS A N 1
ATOM 923 C CA . HIS A 1 115 ? -29.965 -15.373 16.738 1.00 87.69 115 HIS A CA 1
ATOM 924 C C . HIS A 1 115 ? -29.892 -16.310 15.528 1.00 87.69 115 HIS A C 1
ATOM 926 O O . HIS A 1 115 ? -28.875 -16.342 14.845 1.00 87.69 115 HIS A O 1
ATOM 932 N N . GLU A 1 116 ? -30.994 -16.972 15.174 1.00 89.75 116 GLU A N 1
ATOM 933 C CA . GLU A 1 116 ? -31.029 -17.856 14.000 1.00 89.75 116 GLU A CA 1
ATOM 934 C C . GLU A 1 116 ? -30.753 -17.128 12.672 1.00 89.75 116 GLU A C 1
ATOM 936 O O . GLU A 1 116 ? -30.111 -17.673 11.769 1.00 89.75 116 GLU A O 1
ATOM 941 N N . LEU A 1 117 ? -31.212 -15.882 12.527 1.00 86.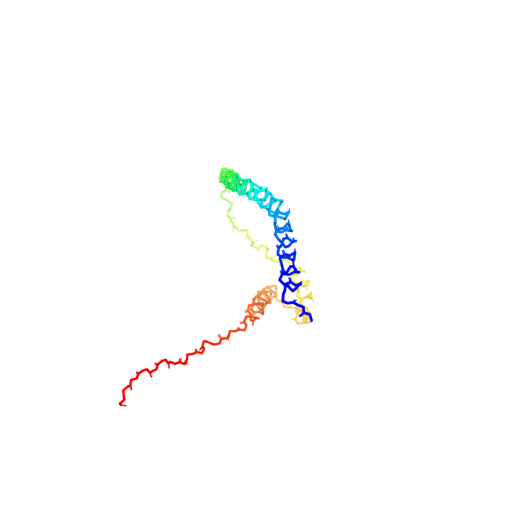94 117 LEU A N 1
ATOM 942 C CA . LEU A 1 117 ? -30.924 -15.064 11.345 1.00 86.94 117 LEU A CA 1
ATOM 943 C C . LEU A 1 117 ? -29.446 -14.664 11.267 1.00 86.94 117 LEU A C 1
ATOM 945 O O . LEU A 1 117 ? -28.864 -14.672 10.182 1.00 86.94 117 LEU A O 1
ATOM 949 N N . LEU A 1 118 ? -28.821 -14.341 12.400 1.00 84.06 118 LEU A N 1
ATOM 950 C CA . LEU A 1 118 ? -27.390 -14.038 12.449 1.00 84.06 118 LEU A CA 1
ATOM 951 C C . LEU A 1 118 ? -26.537 -15.286 12.180 1.00 84.06 118 LEU A C 1
ATOM 953 O O . LEU A 1 118 ? -25.580 -15.216 11.407 1.00 84.06 118 LEU A O 1
ATOM 957 N N . ASP A 1 119 ? -26.924 -16.434 12.729 1.00 80.94 119 ASP A N 1
ATOM 958 C CA . ASP A 1 119 ? -26.209 -17.699 12.546 1.00 80.94 119 ASP A CA 1
ATOM 959 C C . ASP A 1 119 ? -26.379 -18.253 11.123 1.00 80.94 119 ASP A C 1
ATOM 961 O O . ASP A 1 119 ? -25.430 -18.723 10.501 1.00 80.94 119 ASP A O 1
ATOM 965 N N . SER A 1 120 ? -27.562 -18.125 10.519 1.00 69.19 120 SER A N 1
ATOM 966 C CA . SER A 1 120 ? -27.757 -18.506 9.112 1.00 69.19 120 SER A CA 1
ATOM 967 C C . SER A 1 120 ? -27.029 -17.576 8.133 1.00 69.19 120 SER A C 1
ATOM 969 O O . SER A 1 120 ? -26.601 -18.019 7.062 1.00 69.19 120 SER A O 1
ATOM 971 N N . LYS A 1 121 ? -26.837 -16.296 8.485 1.00 66.75 121 LYS A N 1
ATOM 972 C CA . LYS A 1 121 ? -26.034 -15.354 7.692 1.00 66.75 121 LYS A CA 1
ATOM 973 C C . LYS A 1 121 ? -24.551 -15.716 7.730 1.00 66.75 121 LYS A C 1
ATOM 975 O O . LYS A 1 121 ? -23.921 -15.737 6.673 1.00 66.75 121 LYS A O 1
ATOM 980 N N . THR A 1 122 ? -24.020 -16.073 8.900 1.00 58.59 122 THR A N 1
ATOM 981 C CA . THR A 1 122 ? -22.628 -16.530 9.012 1.00 58.59 122 THR A CA 1
ATOM 982 C C . THR A 1 122 ? -22.408 -17.846 8.264 1.00 58.59 122 THR A C 1
ATOM 984 O O . THR A 1 122 ? -21.407 -17.962 7.562 1.00 58.59 122 THR A O 1
ATOM 987 N N . VAL A 1 123 ? -23.367 -18.785 8.303 1.00 54.19 123 VAL A N 1
ATOM 988 C CA . VAL A 1 123 ? -23.310 -20.067 7.562 1.00 54.19 123 VAL A CA 1
ATOM 989 C C . VAL A 1 123 ? -23.411 -19.900 6.028 1.00 54.19 123 VAL A C 1
ATOM 991 O O . VAL A 1 123 ? -22.887 -20.697 5.247 1.00 54.19 123 VAL A O 1
ATOM 994 N N . ARG A 1 124 ? -24.070 -18.845 5.537 1.00 45.56 124 ARG A N 1
ATOM 995 C CA . ARG A 1 124 ? -24.142 -18.561 4.091 1.00 45.56 124 ARG A CA 1
ATOM 996 C C . ARG A 1 124 ? -22.838 -17.964 3.555 1.00 45.56 124 ARG A C 1
ATOM 998 O O . ARG A 1 124 ? -22.435 -18.289 2.439 1.00 45.56 124 ARG A O 1
ATOM 1005 N N . GLU A 1 125 ? -22.174 -17.118 4.339 1.00 47.97 125 GLU A N 1
ATOM 1006 C CA . GLU A 1 125 ? -20.905 -16.481 3.957 1.00 47.97 125 GLU A CA 1
ATOM 1007 C C . GLU A 1 125 ? -19.722 -17.456 3.928 1.00 47.97 125 GLU A C 1
ATOM 1009 O O . GLU A 1 125 ? -18.831 -17.312 3.095 1.00 47.97 125 GLU A O 1
ATOM 1014 N N . ASN A 1 126 ? -19.718 -18.488 4.773 1.00 48.50 126 ASN A N 1
ATOM 1015 C CA . ASN A 1 126 ? -18.660 -19.505 4.795 1.00 48.50 126 ASN A CA 1
ATOM 1016 C C . ASN A 1 126 ? -18.934 -20.715 3.864 1.00 48.50 126 ASN A C 1
ATOM 1018 O O . ASN A 1 126 ? -18.005 -21.471 3.572 1.00 48.50 126 ASN A O 1
ATOM 1022 N N . SER A 1 127 ? -20.139 -20.848 3.290 1.00 46.56 127 SER A N 1
ATOM 1023 C CA . SER A 1 127 ? -20.474 -21.879 2.285 1.00 46.56 127 SER A CA 1
ATOM 1024 C C . SER A 1 127 ? -19.987 -21.568 0.855 1.00 46.56 127 SER A C 1
ATOM 1026 O O . SER A 1 127 ? -20.046 -22.444 -0.010 1.00 46.56 127 SER A O 1
ATOM 1028 N N . SER A 1 128 ? -19.492 -20.361 0.564 1.00 45.03 128 SER A N 1
ATOM 1029 C CA . SER A 1 128 ? -18.959 -20.004 -0.766 1.00 45.03 128 SER A CA 1
ATOM 1030 C C . SER A 1 128 ? -17.527 -20.510 -1.018 1.00 45.03 128 SER A C 1
ATOM 1032 O O . SER A 1 128 ? -17.020 -20.411 -2.138 1.00 45.03 128 SER A O 1
ATOM 1034 N N . LYS A 1 129 ? -16.881 -21.159 -0.037 1.00 52.97 129 LYS A N 1
ATOM 1035 C CA . LYS A 1 129 ? -15.652 -21.936 -0.265 1.00 52.97 129 LYS A CA 1
ATOM 1036 C C . LYS A 1 129 ? -15.995 -23.343 -0.751 1.00 52.97 129 LYS A C 1
ATOM 1038 O O . LYS A 1 129 ? -16.116 -24.291 0.019 1.00 52.97 129 LYS A O 1
ATOM 1043 N N . LYS A 1 130 ? -16.116 -23.459 -2.074 1.00 51.09 130 LYS A N 1
ATOM 1044 C CA . LYS A 1 130 ? -16.139 -24.711 -2.839 1.00 51.09 130 LYS A CA 1
ATOM 1045 C C . LYS A 1 130 ? -14.964 -25.600 -2.390 1.00 51.09 130 LYS A C 1
ATOM 1047 O O . LYS A 1 130 ? -13.813 -25.348 -2.737 1.00 51.09 130 LYS A O 1
ATOM 1052 N N . LYS A 1 131 ? -15.252 -26.618 -1.577 1.00 50.09 131 LYS A N 1
ATOM 1053 C CA . LYS A 1 131 ? -14.292 -27.634 -1.133 1.00 50.09 131 LYS A CA 1
ATOM 1054 C C . LYS A 1 131 ? -14.001 -28.553 -2.323 1.00 50.09 131 LYS A C 1
ATOM 1056 O O . LYS A 1 131 ? -14.759 -29.481 -2.586 1.00 50.09 131 LYS A O 1
ATOM 1061 N N . ALA A 1 132 ? -12.948 -28.260 -3.083 1.00 53.84 132 ALA A N 1
ATOM 1062 C CA . ALA A 1 132 ? -12.404 -29.221 -4.036 1.00 53.84 132 ALA A CA 1
ATOM 1063 C C . ALA A 1 132 ? -11.831 -30.401 -3.238 1.00 53.84 132 ALA A C 1
ATOM 1065 O O . ALA A 1 132 ? -11.006 -30.209 -2.342 1.00 53.84 132 ALA A O 1
ATOM 1066 N N . ALA A 1 133 ? -12.329 -31.607 -3.509 1.00 59.12 133 ALA A N 1
ATOM 1067 C CA . ALA A 1 133 ? -11.791 -32.827 -2.926 1.00 59.12 133 ALA A CA 1
ATOM 1068 C C . ALA A 1 133 ? -10.341 -33.035 -3.404 1.00 59.12 133 ALA A C 1
ATOM 1070 O O . ALA A 1 133 ? -10.042 -32.729 -4.562 1.00 59.12 133 ALA A O 1
ATOM 1071 N N . PRO A 1 134 ? -9.438 -33.556 -2.557 1.00 51.03 134 PRO A N 1
ATOM 1072 C CA . PRO A 1 134 ? -8.122 -33.958 -3.019 1.00 51.03 134 PRO A CA 1
ATOM 1073 C C . PRO A 1 134 ? -8.293 -35.182 -3.924 1.00 51.03 134 PRO A C 1
ATOM 1075 O O . PRO A 1 134 ? -8.806 -36.214 -3.496 1.00 51.03 134 PRO A O 1
ATOM 1078 N N . VAL A 1 135 ? -7.883 -35.060 -5.185 1.00 44.66 135 VAL A N 1
ATOM 1079 C CA . VAL A 1 135 ? -7.693 -36.218 -6.060 1.00 44.66 135 VAL A CA 1
ATOM 1080 C C . VAL A 1 135 ? -6.480 -36.975 -5.531 1.00 44.66 135 VAL A C 1
ATOM 1082 O O . VAL A 1 135 ? -5.340 -36.564 -5.722 1.00 44.66 135 VAL A O 1
ATOM 1085 N N . THR A 1 136 ? -6.725 -38.073 -4.826 1.00 57.59 136 THR A N 1
ATOM 1086 C CA . THR A 1 136 ? -5.734 -39.119 -4.598 1.00 57.59 136 THR A CA 1
ATOM 1087 C C . THR A 1 136 ? -5.753 -40.055 -5.798 1.00 57.59 136 THR A C 1
ATOM 1089 O O . THR A 1 136 ? -6.656 -40.876 -5.933 1.00 57.59 136 THR A O 1
ATOM 1092 N N . GLN A 1 137 ? -4.739 -39.973 -6.659 1.00 49.06 137 GLN A N 1
ATOM 1093 C CA . GLN A 1 137 ? -4.408 -41.088 -7.541 1.00 49.06 137 GLN A CA 1
ATOM 1094 C C . GLN A 1 137 ? -2.971 -41.514 -7.249 1.00 49.06 137 GLN A C 1
ATOM 1096 O O . GLN A 1 137 ? -2.023 -40.756 -7.430 1.00 49.06 137 GLN A O 1
ATOM 1101 N N . GLY A 1 138 ? -2.872 -42.696 -6.643 1.00 43.16 138 GLY A N 1
ATOM 1102 C CA . GLY A 1 138 ? -1.663 -43.238 -6.048 1.00 43.16 138 GLY A CA 1
ATOM 1103 C C . GLY A 1 138 ? -0.625 -43.681 -7.070 1.00 43.16 138 GLY A C 1
ATOM 1104 O O . GLY A 1 138 ? -0.954 -44.274 -8.095 1.00 43.16 138 GLY A O 1
ATOM 1105 N N . ASN A 1 139 ? 0.635 -43.450 -6.708 1.00 49.19 139 ASN A N 1
ATOM 1106 C CA . ASN A 1 139 ? 1.774 -44.204 -7.210 1.00 49.19 139 ASN A CA 1
ATOM 1107 C C . ASN A 1 139 ? 1.592 -45.690 -6.877 1.00 49.19 139 ASN A C 1
ATOM 1109 O O . ASN A 1 139 ? 1.367 -46.048 -5.718 1.00 49.19 139 ASN A O 1
ATOM 1113 N N . LYS A 1 140 ? 1.759 -46.544 -7.884 1.00 57.59 140 LYS A N 1
ATOM 1114 C CA . LYS A 1 140 ? 2.178 -47.934 -7.704 1.00 57.59 140 LYS A CA 1
ATOM 1115 C C . LYS A 1 140 ? 3.261 -48.247 -8.723 1.00 57.59 140 LYS A C 1
ATOM 1117 O O . LYS A 1 140 ? 2.977 -48.659 -9.842 1.00 57.59 140 LYS A O 1
ATOM 1122 N N . ASP A 1 141 ? 4.494 -48.054 -8.280 1.00 49.53 141 ASP A N 1
ATOM 1123 C CA . ASP A 1 141 ? 5.615 -48.877 -8.703 1.00 49.53 141 ASP A CA 1
ATOM 1124 C C . ASP A 1 141 ? 5.391 -50.300 -8.161 1.00 49.53 141 ASP A C 1
ATOM 1126 O O . ASP A 1 141 ? 5.074 -50.454 -6.978 1.00 49.53 141 ASP A O 1
ATOM 1130 N N . ASN A 1 142 ? 5.491 -51.322 -9.020 1.00 50.50 142 ASN A N 1
ATOM 1131 C CA . ASN A 1 142 ? 6.299 -52.532 -8.793 1.00 50.50 142 ASN A CA 1
ATOM 1132 C C . ASN A 1 142 ? 6.021 -53.650 -9.819 1.00 50.50 142 ASN A C 1
ATOM 1134 O O . ASN A 1 142 ? 4.898 -54.126 -9.947 1.00 50.50 142 ASN A O 1
ATOM 1138 N N . GLN A 1 143 ? 7.125 -54.084 -10.440 1.00 51.50 143 GLN A N 1
ATOM 1139 C CA . GLN A 1 143 ? 7.548 -55.463 -10.742 1.00 51.50 143 GLN A CA 1
ATOM 1140 C C . GLN A 1 143 ? 6.614 -56.414 -11.515 1.00 51.50 143 GLN A C 1
ATOM 1142 O O . GLN A 1 143 ? 5.689 -56.988 -10.946 1.00 51.50 143 GLN A O 1
ATOM 1147 N N . ALA A 1 144 ? 7.011 -56.726 -12.755 1.00 46.66 144 ALA A N 1
ATOM 1148 C CA . ALA A 1 144 ? 7.538 -58.040 -13.157 1.00 46.66 144 ALA A CA 1
ATOM 1149 C C . ALA A 1 144 ? 8.329 -57.900 -14.468 1.00 46.66 144 ALA A C 1
ATOM 1151 O O . ALA A 1 144 ? 7.858 -57.145 -15.348 1.00 46.66 144 ALA A O 1
#

Organism: NCBI:txid333673

pLDDT: mean 79.77, std 19.03, range [43.16, 98.81]

Mean predicted aligned error: 19.72 Å

Nearest PDB structures (foldseek):
  7ltc-assembly1_B  TM=2.879E-01  e=2.240E+00  Shewanella oneidensis MR-1